Protein AF-A0A945HAJ6-F1 (afdb_monomer_lite)

Structure (mmCIF, N/CA/C/O backbone):
data_AF-A0A945HAJ6-F1
#
_entry.id   AF-A0A945HAJ6-F1
#
loop_
_atom_site.group_PDB
_atom_site.id
_atom_site.type_symbol
_atom_site.label_atom_id
_atom_site.label_alt_id
_atom_site.label_comp_id
_atom_site.label_asym_id
_atom_site.label_entity_id
_atom_site.label_seq_id
_atom_site.pdbx_PDB_ins_code
_atom_site.Cartn_x
_atom_site.Cartn_y
_atom_site.Cartn_z
_atom_site.occupancy
_atom_site.B_iso_or_equiv
_atom_site.auth_seq_id
_atom_site.auth_comp_id
_atom_site.auth_asym_id
_atom_site.auth_atom_id
_atom_site.pdbx_PDB_model_num
ATOM 1 N N . MET A 1 1 ? 20.722 -24.063 -7.638 1.00 55.84 1 MET A N 1
ATOM 2 C CA . MET A 1 1 ? 19.625 -23.073 -7.417 1.00 55.84 1 MET A CA 1
ATOM 3 C C . MET A 1 1 ? 19.640 -21.947 -8.451 1.00 55.84 1 MET A C 1
ATOM 5 O O . MET A 1 1 ? 18.572 -21.450 -8.777 1.00 55.84 1 MET A O 1
ATOM 9 N N . LYS A 1 2 ? 20.797 -21.573 -9.026 1.00 59.34 2 LYS A N 1
ATOM 10 C CA . LYS A 1 2 ? 20.841 -20.730 -10.239 1.00 59.34 2 LYS A CA 1
ATOM 11 C C . LYS A 1 2 ? 20.303 -21.447 -11.487 1.00 59.34 2 LYS A C 1
ATOM 13 O O . LYS A 1 2 ? 19.797 -20.790 -12.383 1.00 59.34 2 LYS A O 1
ATOM 18 N N . ASP A 1 3 ? 20.344 -22.774 -11.485 1.00 78.50 3 ASP A N 1
ATOM 19 C CA . ASP A 1 3 ? 20.063 -23.643 -12.640 1.00 78.50 3 ASP A CA 1
ATOM 20 C C . ASP A 1 3 ? 18.563 -23.912 -12.867 1.00 78.50 3 ASP A C 1
ATOM 22 O O . ASP A 1 3 ? 18.193 -24.590 -13.816 1.00 78.50 3 ASP A O 1
ATOM 26 N N . LEU A 1 4 ? 17.698 -23.394 -11.985 1.00 87.00 4 LEU A N 1
ATOM 27 C CA . LEU A 1 4 ? 16.236 -23.525 -12.070 1.00 87.00 4 LEU A CA 1
ATOM 28 C C . LEU A 1 4 ? 15.553 -22.268 -12.624 1.00 87.00 4 LEU A C 1
ATOM 30 O O . LEU A 1 4 ? 14.336 -22.268 -12.793 1.00 87.00 4 LEU A O 1
ATOM 34 N N . ARG A 1 5 ? 16.298 -21.178 -12.860 1.00 86.00 5 ARG A N 1
ATOM 35 C CA . ARG A 1 5 ? 15.722 -19.972 -13.462 1.00 86.00 5 ARG A CA 1
ATOM 36 C C . ARG A 1 5 ? 15.457 -20.256 -14.950 1.00 86.00 5 ARG A C 1
ATOM 38 O O . ARG A 1 5 ? 16.405 -20.637 -15.636 1.00 86.00 5 ARG A O 1
ATOM 45 N N . PRO A 1 6 ? 14.222 -20.064 -15.449 1.00 91.75 6 PRO A N 1
ATOM 46 C CA . PRO A 1 6 ? 13.924 -20.170 -16.874 1.00 91.75 6 PRO A CA 1
ATOM 47 C C . PRO A 1 6 ? 14.848 -19.275 -17.708 1.00 91.75 6 PRO A C 1
ATOM 49 O O . PRO A 1 6 ? 15.211 -18.180 -17.272 1.00 91.75 6 PRO A O 1
ATOM 52 N N . ALA A 1 7 ? 15.252 -19.746 -18.889 1.00 89.12 7 ALA A N 1
ATOM 53 C CA . ALA A 1 7 ? 16.187 -19.020 -19.753 1.00 89.12 7 ALA A CA 1
ATOM 54 C C . ALA A 1 7 ? 15.606 -17.698 -20.291 1.00 89.12 7 ALA A C 1
ATOM 56 O O . ALA A 1 7 ? 16.359 -16.797 -20.640 1.00 89.12 7 ALA A O 1
ATOM 57 N N . ASP A 1 8 ? 14.281 -17.593 -20.325 1.00 91.62 8 ASP A N 1
ATOM 58 C CA . ASP A 1 8 ? 13.471 -16.457 -20.765 1.00 91.62 8 ASP A CA 1
ATOM 59 C C . ASP A 1 8 ? 12.997 -15.564 -19.603 1.00 91.62 8 ASP A C 1
ATOM 61 O O . ASP A 1 8 ? 12.144 -14.697 -19.781 1.00 91.62 8 ASP A O 1
ATOM 65 N N . ALA A 1 9 ? 13.516 -15.778 -18.391 1.00 90.00 9 ALA A N 1
ATOM 66 C CA . ALA A 1 9 ? 13.141 -14.972 -17.240 1.00 90.00 9 ALA A CA 1
ATOM 67 C C . ALA A 1 9 ? 13.713 -13.551 -17.353 1.00 90.00 9 ALA A C 1
ATOM 69 O O . ALA A 1 9 ? 14.904 -13.325 -17.127 1.00 90.00 9 ALA A O 1
ATOM 70 N N . GLU A 1 10 ? 12.837 -12.590 -17.621 1.00 89.38 10 GLU A N 1
ATOM 71 C CA . GLU A 1 10 ? 13.184 -11.173 -17.674 1.00 89.38 10 GLU A CA 1
ATOM 72 C C . GLU A 1 10 ? 13.231 -10.527 -16.273 1.00 89.38 10 GLU A C 1
ATOM 74 O O . GLU A 1 10 ? 12.492 -10.929 -15.362 1.00 89.38 10 GLU A O 1
ATOM 79 N N . PRO A 1 11 ? 14.084 -9.506 -16.060 1.00 90.88 11 PRO A N 1
ATOM 80 C CA . PRO A 1 11 ? 14.056 -8.700 -14.846 1.00 90.88 11 PRO A CA 1
ATOM 81 C C . PRO A 1 11 ? 12.708 -7.991 -14.666 1.00 90.88 11 PRO A C 1
ATOM 83 O O . PRO A 1 11 ? 12.156 -7.420 -15.603 1.00 90.88 11 PRO A O 1
ATOM 86 N N . PHE A 1 12 ? 12.195 -7.972 -13.435 1.00 90.81 12 PHE A N 1
ATOM 87 C CA . PHE A 1 12 ? 10.967 -7.246 -13.124 1.00 90.81 12 PHE A CA 1
ATOM 88 C C . PHE A 1 12 ? 11.210 -5.733 -13.116 1.00 90.81 12 PHE A C 1
ATOM 90 O O . PHE A 1 12 ? 11.990 -5.230 -12.302 1.00 90.81 12 PHE A O 1
ATOM 97 N N . ASP A 1 13 ? 10.494 -5.011 -13.977 1.00 90.81 13 ASP A N 1
ATOM 98 C CA . ASP A 1 13 ? 10.427 -3.554 -13.956 1.00 90.81 13 ASP A CA 1
ATOM 99 C C . ASP A 1 13 ? 9.100 -3.080 -13.357 1.00 90.81 13 ASP A C 1
ATOM 101 O O . ASP A 1 13 ? 8.023 -3.241 -13.934 1.00 90.81 13 ASP A O 1
ATOM 105 N N . MET A 1 14 ? 9.195 -2.439 -12.195 1.00 89.75 14 MET A N 1
ATOM 106 C CA . MET A 1 14 ? 8.039 -1.893 -11.498 1.00 89.75 14 MET A CA 1
ATOM 107 C C . MET A 1 14 ? 7.379 -0.744 -12.269 1.00 89.75 14 MET A C 1
ATOM 109 O O . MET A 1 14 ? 6.153 -0.597 -12.230 1.00 89.75 14 MET A O 1
ATOM 113 N N . GLN A 1 15 ? 8.171 0.077 -12.965 1.00 87.81 15 GLN A N 1
ATOM 114 C CA . GLN A 1 15 ? 7.649 1.236 -13.681 1.00 87.81 15 GLN A CA 1
ATOM 115 C C . GLN A 1 15 ? 6.859 0.797 -14.917 1.00 87.81 15 GLN A C 1
ATOM 117 O O . GLN A 1 15 ? 5.745 1.281 -15.116 1.00 87.81 15 GLN A O 1
ATOM 122 N N . GLY A 1 16 ? 7.375 -0.170 -15.678 1.00 90.50 16 GLY A N 1
ATOM 123 C CA . GLY A 1 16 ? 6.663 -0.825 -16.772 1.00 90.50 16 GLY A CA 1
ATOM 124 C C . GLY A 1 16 ? 5.414 -1.577 -16.309 1.00 90.50 16 GLY A C 1
ATOM 125 O O . GLY A 1 16 ? 4.348 -1.391 -16.891 1.00 90.50 16 GLY A O 1
ATOM 126 N N . ALA A 1 17 ? 5.500 -2.353 -15.221 1.00 91.56 17 ALA A N 1
ATOM 127 C CA . ALA A 1 17 ? 4.370 -3.140 -14.715 1.00 91.56 17 ALA A CA 1
ATOM 128 C C . ALA A 1 17 ? 3.168 -2.285 -14.276 1.00 91.56 17 ALA A C 1
ATOM 130 O O . ALA A 1 17 ? 2.026 -2.729 -14.362 1.00 91.56 17 ALA A O 1
ATOM 131 N N . THR A 1 18 ? 3.412 -1.060 -13.806 1.00 90.75 18 THR A N 1
ATOM 132 C CA . THR A 1 18 ? 2.359 -0.158 -13.306 1.00 90.75 18 THR A CA 1
ATOM 133 C C . THR A 1 18 ? 2.093 1.052 -14.195 1.00 90.75 18 THR A C 1
ATOM 135 O O . THR A 1 18 ? 1.213 1.859 -13.897 1.00 90.75 18 THR A O 1
ATOM 138 N N . GLY A 1 19 ? 2.863 1.229 -15.272 1.00 93.38 19 GLY A N 1
ATOM 139 C CA . GLY A 1 19 ? 2.801 2.422 -16.117 1.00 93.38 19 GLY A CA 1
ATOM 140 C C . GLY A 1 19 ? 3.041 3.727 -15.347 1.00 93.38 19 GLY A C 1
ATOM 141 O O . GLY A 1 19 ? 2.500 4.767 -15.721 1.00 93.38 19 GLY A O 1
ATOM 142 N N . GLY A 1 20 ? 3.778 3.676 -14.230 1.00 93.25 20 GLY A N 1
ATOM 143 C CA . GLY A 1 20 ? 3.975 4.823 -13.338 1.00 93.25 20 GLY A CA 1
ATOM 144 C C . GLY A 1 20 ? 2.710 5.282 -12.600 1.00 93.25 20 GLY A C 1
ATOM 145 O O . GLY A 1 20 ? 2.669 6.411 -12.103 1.00 93.25 20 GLY A O 1
ATOM 146 N N . ARG A 1 21 ? 1.681 4.431 -12.497 1.00 95.75 21 ARG A N 1
ATOM 147 C CA . ARG A 1 21 ? 0.408 4.751 -11.838 1.00 95.75 21 ARG A CA 1
ATOM 148 C C . ARG A 1 21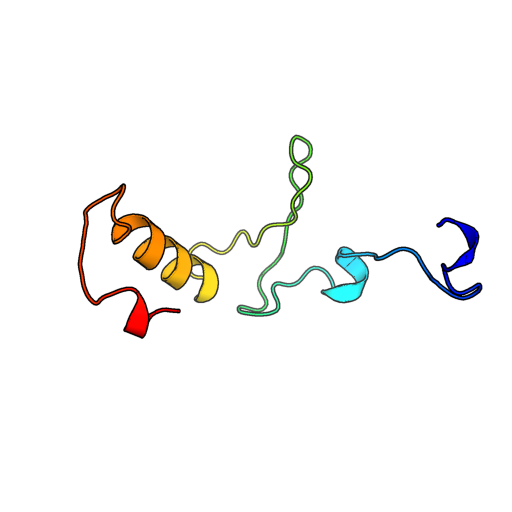 ? 0.059 3.750 -10.748 1.00 95.75 21 ARG A C 1
ATOM 150 O O . ARG A 1 21 ? 0.353 2.565 -10.826 1.00 95.75 21 ARG A O 1
ATOM 157 N N . CYS A 1 22 ? -0.602 4.237 -9.710 1.00 95.81 22 CYS A N 1
ATOM 158 C CA . CYS A 1 22 ? -1.110 3.397 -8.643 1.00 95.81 22 CYS A CA 1
ATOM 159 C C . CYS A 1 22 ? -2.254 2.526 -9.191 1.00 95.81 22 CYS A C 1
ATOM 161 O O . CYS A 1 22 ? -3.205 3.091 -9.731 1.00 95.81 22 CYS A O 1
ATOM 163 N N . PRO A 1 23 ? -2.209 1.192 -9.028 1.00 95.19 23 PRO A N 1
ATOM 164 C CA . PRO A 1 23 ? -3.269 0.310 -9.518 1.00 95.19 23 PRO A CA 1
ATOM 165 C C . PRO A 1 23 ? -4.606 0.519 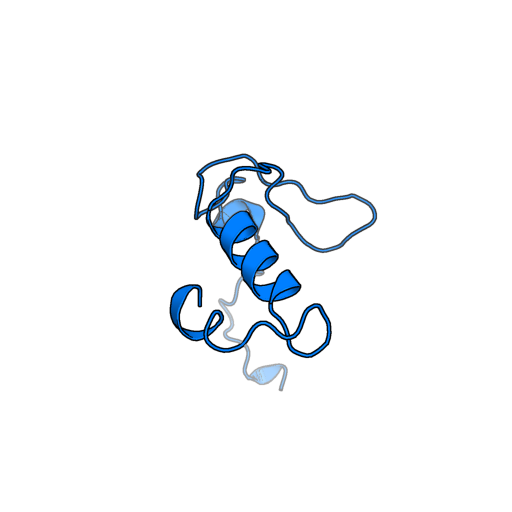-8.791 1.00 95.19 23 PRO A C 1
ATOM 167 O O . PRO A 1 23 ? -5.648 0.214 -9.352 1.00 95.19 23 PRO A O 1
ATOM 170 N N . GLU A 1 24 ? -4.575 1.081 -7.578 1.00 95.94 24 GLU A N 1
ATOM 171 C CA . GLU A 1 24 ? -5.771 1.338 -6.771 1.00 95.94 24 GLU A CA 1
ATOM 172 C C . GLU A 1 24 ? -6.456 2.664 -7.135 1.00 95.94 24 GLU A C 1
ATOM 174 O O . GLU A 1 24 ? -7.646 2.709 -7.424 1.00 95.94 24 GLU A O 1
ATOM 179 N N . CYS A 1 25 ? -5.710 3.776 -7.109 1.00 96.00 25 CYS A N 1
ATOM 180 C CA . CYS A 1 25 ? -6.291 5.116 -7.278 1.00 96.00 25 CYS A CA 1
ATOM 181 C C . CYS A 1 25 ? -5.940 5.804 -8.605 1.00 96.00 25 CYS A C 1
ATOM 183 O O . CYS A 1 25 ? -6.359 6.937 -8.828 1.00 96.00 25 CYS A O 1
ATOM 185 N N . GLY A 1 26 ? -5.110 5.192 -9.457 1.00 95.44 26 GLY A N 1
ATOM 186 C CA . GLY A 1 26 ? -4.655 5.767 -10.732 1.00 95.44 26 GLY A CA 1
ATOM 187 C C . GLY A 1 26 ? -3.684 6.955 -10.622 1.00 95.44 26 GLY A C 1
ATOM 188 O O . GLY A 1 26 ? -3.196 7.451 -11.644 1.00 95.44 26 GLY A O 1
ATOM 189 N N . GLY A 1 27 ? -3.394 7.415 -9.399 1.00 95.06 27 GLY A N 1
ATOM 190 C CA . GLY A 1 27 ? -2.474 8.518 -9.122 1.00 95.06 27 GLY A CA 1
ATOM 191 C C . GLY A 1 27 ? -1.013 8.176 -9.418 1.00 95.06 27 GLY A C 1
ATOM 192 O O . GLY A 1 27 ? -0.655 7.010 -9.569 1.00 95.06 27 GLY A O 1
ATOM 193 N N . GLU A 1 28 ? -0.158 9.193 -9.479 1.00 94.44 28 GLU A N 1
ATOM 194 C CA . GLU A 1 28 ? 1.279 9.021 -9.718 1.00 94.44 28 GLU A CA 1
ATOM 195 C C . GLU A 1 28 ? 1.949 8.220 -8.586 1.00 94.44 28 GLU A C 1
ATOM 197 O O . GLU A 1 28 ? 1.648 8.403 -7.397 1.00 94.44 28 GLU A O 1
ATOM 202 N N . ILE A 1 29 ? 2.865 7.322 -8.959 1.00 94.88 29 ILE A N 1
ATOM 203 C CA . ILE A 1 29 ? 3.782 6.676 -8.016 1.00 94.88 29 ILE A CA 1
ATOM 204 C C . ILE A 1 29 ? 5.166 7.304 -8.126 1.00 94.88 29 ILE A C 1
ATOM 206 O O . ILE A 1 29 ? 5.649 7.608 -9.213 1.00 94.88 29 ILE A O 1
ATOM 210 N N . ARG A 1 30 ? 5.830 7.458 -6.984 1.00 93.00 30 ARG A N 1
ATOM 211 C CA . ARG A 1 30 ? 7.176 8.014 -6.897 1.00 93.00 30 ARG A CA 1
ATOM 212 C C . ARG A 1 30 ? 8.088 7.044 -6.165 1.00 93.00 30 ARG A C 1
ATOM 214 O O . ARG A 1 30 ? 7.692 6.420 -5.178 1.00 93.00 30 ARG A O 1
ATOM 221 N N . LYS A 1 31 ? 9.322 6.944 -6.644 1.00 92.94 31 LYS A N 1
ATOM 222 C CA . LYS A 1 31 ? 10.428 6.337 -5.912 1.00 92.94 31 LYS A CA 1
ATOM 223 C C . LYS A 1 31 ? 11.255 7.457 -5.296 1.00 92.94 31 LYS A C 1
ATOM 225 O O . LYS A 1 31 ? 11.633 8.398 -5.989 1.00 92.94 31 LYS A O 1
ATOM 230 N N . ASP A 1 32 ? 11.469 7.380 -3.994 1.00 90.69 32 ASP A N 1
ATOM 231 C CA . ASP A 1 32 ? 12.356 8.306 -3.296 1.00 90.69 32 ASP A CA 1
ATOM 232 C C . ASP A 1 32 ? 13.815 7.912 -3.573 1.00 90.69 32 ASP A C 1
ATOM 234 O O . ASP A 1 32 ? 14.124 6.727 -3.639 1.00 90.69 32 ASP A O 1
ATOM 238 N N . GLU A 1 33 ? 14.716 8.875 -3.744 1.00 90.75 33 GLU A N 1
ATOM 239 C CA . GLU A 1 33 ? 16.132 8.590 -4.009 1.00 90.75 33 GLU A CA 1
ATOM 240 C C . GLU A 1 33 ? 16.811 7.882 -2.828 1.00 90.75 33 GLU A C 1
ATOM 242 O O . GLU A 1 33 ? 17.695 7.049 -3.027 1.00 90.75 33 GLU A O 1
ATOM 247 N N . ALA A 1 34 ? 16.359 8.159 -1.601 1.00 94.00 34 ALA A N 1
ATOM 248 C CA . ALA A 1 34 ? 16.870 7.540 -0.385 1.00 94.00 34 ALA A CA 1
ATOM 249 C C . ALA A 1 34 ? 16.232 6.172 -0.082 1.00 94.00 34 ALA A C 1
ATOM 251 O O . ALA A 1 34 ? 16.732 5.446 0.780 1.00 94.00 34 ALA A O 1
ATOM 252 N N . PHE A 1 35 ? 15.138 5.792 -0.760 1.00 89.44 35 PHE A N 1
ATOM 253 C CA . PHE A 1 35 ? 14.402 4.558 -0.465 1.00 89.44 35 PHE A CA 1
ATOM 254 C C . PHE A 1 35 ? 14.191 3.662 -1.691 1.00 89.44 35 PHE A C 1
ATOM 256 O O . PHE A 1 35 ? 14.012 4.091 -2.823 1.00 89.44 35 PHE A O 1
ATOM 263 N N . VAL A 1 36 ? 14.143 2.350 -1.458 1.00 90.62 36 VAL A N 1
ATOM 264 C CA . VAL A 1 36 ? 14.002 1.370 -2.549 1.00 90.62 36 VAL A CA 1
ATOM 265 C C . VAL A 1 36 ? 12.553 1.250 -3.045 1.00 90.62 36 VAL A C 1
ATOM 267 O O . VAL A 1 36 ? 12.326 0.942 -4.214 1.00 90.62 36 VAL A O 1
ATOM 270 N N . ALA A 1 37 ? 11.573 1.496 -2.173 1.00 91.56 37 ALA A N 1
ATOM 271 C CA . ALA A 1 37 ? 10.162 1.256 -2.459 1.00 91.56 37 ALA A CA 1
ATOM 272 C C . ALA A 1 37 ? 9.527 2.357 -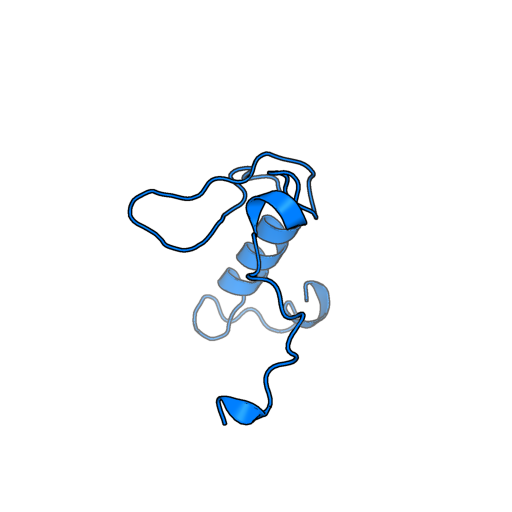3.323 1.00 91.56 37 ALA A C 1
ATOM 274 O O . ALA A 1 37 ? 9.669 3.548 -3.041 1.00 91.56 37 ALA A O 1
ATOM 275 N N . TRP A 1 38 ? 8.745 1.936 -4.317 1.00 93.31 38 TRP A N 1
ATOM 276 C CA . TRP A 1 38 ? 7.804 2.800 -5.026 1.00 93.31 38 TRP A CA 1
ATOM 277 C C . TRP A 1 38 ? 6.563 3.015 -4.166 1.00 93.31 38 TRP A C 1
ATOM 279 O O . TRP A 1 38 ? 6.012 2.057 -3.623 1.00 93.31 38 TRP A O 1
ATOM 289 N N . ARG A 1 39 ? 6.114 4.264 -4.034 1.00 93.81 39 ARG A N 1
ATOM 290 C CA . ARG A 1 39 ? 4.943 4.605 -3.221 1.00 93.81 39 ARG A CA 1
ATOM 291 C C . ARG A 1 39 ? 3.994 5.513 -3.980 1.00 93.81 39 ARG A C 1
ATOM 293 O O . ARG A 1 39 ? 4.409 6.376 -4.748 1.00 93.81 39 ARG A O 1
ATOM 300 N N . CYS A 1 40 ? 2.705 5.327 -3.728 1.00 95.25 40 CYS A N 1
ATOM 301 C CA . CYS A 1 40 ? 1.689 6.281 -4.141 1.00 95.25 40 CYS A CA 1
ATOM 302 C C . CYS A 1 40 ? 1.796 7.544 -3.273 1.00 95.25 40 CYS A C 1
ATOM 304 O O . CYS A 1 40 ? 1.888 7.447 -2.050 1.00 95.25 40 CYS A O 1
ATOM 306 N N . ILE A 1 41 ? 1.761 8.724 -3.893 1.00 94.00 41 ILE A N 1
ATOM 307 C CA . ILE A 1 41 ? 1.829 10.013 -3.177 1.00 94.00 41 ILE A CA 1
ATOM 308 C C . ILE A 1 41 ? 0.446 10.583 -2.832 1.00 94.00 41 ILE A C 1
ATOM 310 O O . ILE A 1 41 ? 0.338 11.559 -2.092 1.00 94.00 41 ILE A O 1
ATOM 314 N N . ASN A 1 42 ? -0.624 9.984 -3.362 1.00 95.00 42 ASN A N 1
ATOM 315 C CA . ASN A 1 42 ? -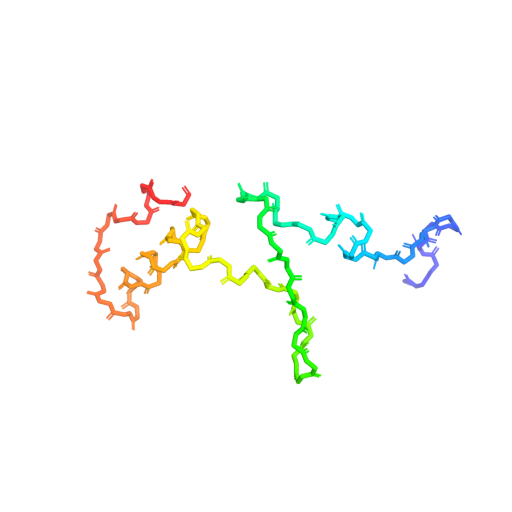1.983 10.442 -3.115 1.00 95.00 42 ASN A CA 1
ATOM 316 C C . ASN A 1 42 ? -2.431 10.069 -1.695 1.00 95.00 42 ASN A C 1
ATOM 318 O O . ASN A 1 42 ? -2.769 8.917 -1.419 1.00 95.00 42 ASN A O 1
ATOM 322 N N . LEU A 1 43 ? -2.507 11.067 -0.815 1.00 92.75 43 LEU A N 1
ATOM 323 C CA . LEU A 1 43 ? -2.988 10.895 0.556 1.00 92.75 43 LEU A CA 1
ATOM 324 C C . LEU A 1 43 ? -4.437 10.399 0.631 1.00 92.75 43 LEU A C 1
ATOM 326 O O . LEU A 1 43 ? -4.785 9.771 1.621 1.00 92.75 43 LEU A O 1
ATOM 330 N N . GLN A 1 44 ? -5.259 10.628 -0.394 1.00 95.00 44 GLN A N 1
ATOM 331 C CA . GLN A 1 44 ? -6.651 10.167 -0.459 1.00 95.00 44 GLN A CA 1
ATOM 332 C C . GLN A 1 44 ? -6.795 8.791 -1.134 1.00 95.00 44 GLN A C 1
ATOM 334 O O . GLN A 1 44 ? -7.904 8.368 -1.444 1.00 95.00 44 GLN A O 1
ATOM 339 N N . CYS A 1 45 ? -5.689 8.085 -1.401 1.00 97.06 45 CYS A N 1
ATOM 340 C CA . CYS A 1 45 ? -5.734 6.741 -1.972 1.00 97.06 45 CYS A CA 1
AT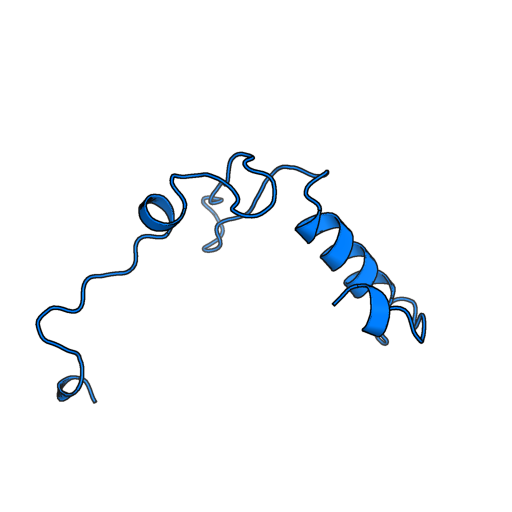OM 341 C C . CYS A 1 45 ? -6.495 5.776 -1.034 1.00 97.06 45 CYS A C 1
ATOM 343 O O . CYS A 1 45 ? -6.112 5.686 0.139 1.00 97.06 45 CYS A O 1
ATOM 345 N N . PRO A 1 46 ? -7.502 5.023 -1.529 1.00 95.19 46 PRO A N 1
ATOM 346 C CA . PRO A 1 46 ? -8.270 4.075 -0.719 1.00 95.19 46 PRO A CA 1
ATOM 347 C C . PRO A 1 46 ? -7.387 3.050 0.000 1.00 95.19 46 PRO A C 1
ATOM 349 O O . PRO A 1 46 ? -7.496 2.909 1.215 1.00 95.19 46 PRO A O 1
ATOM 352 N N . ALA A 1 47 ? -6.415 2.452 -0.700 1.00 94.94 47 ALA A N 1
ATOM 353 C CA . ALA A 1 47 ? -5.468 1.508 -0.100 1.00 94.94 47 ALA A CA 1
ATOM 354 C C . ALA A 1 47 ? -4.634 2.129 1.035 1.00 94.94 47 ALA A C 1
ATOM 356 O O . ALA A 1 47 ? -4.374 1.483 2.045 1.00 94.94 47 ALA A O 1
ATOM 357 N N . GLN A 1 48 ? -4.235 3.404 0.921 1.00 95.31 48 GLN A N 1
ATOM 358 C CA . GLN A 1 48 ? -3.523 4.076 2.015 1.00 95.31 48 GLN A CA 1
ATOM 359 C C . GLN A 1 48 ? -4.451 4.415 3.184 1.00 95.31 48 GLN A C 1
ATOM 361 O O . GLN A 1 48 ? -4.013 4.412 4.333 1.00 95.31 48 GLN A O 1
ATOM 366 N N . ALA A 1 49 ? -5.715 4.747 2.913 1.00 94.44 49 ALA A N 1
ATOM 367 C CA . ALA A 1 49 ? -6.703 4.995 3.956 1.00 94.44 49 ALA A CA 1
ATOM 368 C C . ALA A 1 49 ? -6.980 3.721 4.765 1.00 94.44 49 ALA A C 1
ATOM 370 O O . ALA A 1 49 ? -6.859 3.770 5.987 1.00 94.44 49 ALA A O 1
ATOM 371 N N . ALA A 1 50 ? -7.235 2.599 4.086 1.00 93.81 50 ALA A N 1
ATOM 372 C CA . ALA A 1 50 ? -7.390 1.283 4.699 1.00 93.81 50 ALA A CA 1
ATOM 373 C C . ALA A 1 50 ? -6.163 0.918 5.551 1.00 93.81 50 ALA A C 1
ATOM 375 O O . ALA A 1 50 ? -6.284 0.731 6.760 1.00 93.81 50 ALA A O 1
ATOM 376 N N . GLN A 1 51 ? -4.959 0.987 4.970 1.00 94.44 51 GLN A N 1
ATOM 377 C CA . GLN A 1 51 ? -3.730 0.636 5.684 1.00 94.44 51 GLN A CA 1
ATOM 378 C C . GLN A 1 51 ? -3.478 1.502 6.928 1.00 94.44 51 GLN A C 1
ATOM 380 O O . GLN A 1 51 ? -2.960 1.010 7.932 1.00 94.44 51 GLN A O 1
ATOM 385 N N . ARG A 1 52 ? -3.816 2.799 6.880 1.00 94.62 52 ARG A N 1
ATOM 386 C CA . ARG A 1 52 ? -3.700 3.685 8.048 1.00 94.62 52 ARG A CA 1
ATOM 387 C C . ARG A 1 52 ? -4.696 3.306 9.135 1.00 94.62 52 ARG A C 1
ATOM 389 O O . ARG A 1 52 ? -4.301 3.274 10.294 1.00 94.62 52 ARG A O 1
ATOM 396 N N . LEU A 1 53 ? -5.949 3.016 8.778 1.00 93.62 53 LEU A N 1
ATOM 397 C CA . LEU A 1 53 ? -6.964 2.572 9.738 1.00 93.62 53 LEU A CA 1
ATOM 398 C C . LEU A 1 53 ? -6.540 1.272 10.429 1.00 93.62 53 LEU A C 1
ATOM 400 O O . LEU A 1 53 ? -6.560 1.209 11.656 1.00 93.62 53 LEU A O 1
ATOM 404 N N . GLU A 1 54 ? -6.067 0.288 9.663 1.00 93.69 54 GLU A N 1
ATOM 405 C CA . GLU A 1 54 ? -5.516 -0.960 10.206 1.00 93.69 54 GLU A CA 1
ATOM 406 C C . GLU A 1 54 ? -4.337 -0.707 11.147 1.00 93.69 54 GLU A C 1
ATOM 408 O O . GLU A 1 54 ? -4.289 -1.242 12.252 1.00 93.69 54 GLU A O 1
ATOM 413 N N . HIS A 1 55 ? -3.391 0.142 10.734 1.00 94.38 55 HIS A N 1
ATOM 414 C CA . HIS A 1 55 ? -2.229 0.471 11.553 1.00 94.38 55 HIS A CA 1
ATOM 415 C C . HIS A 1 55 ? -2.630 1.118 12.884 1.00 94.38 55 HIS A C 1
ATOM 417 O O . HIS A 1 55 ? -2.066 0.770 13.918 1.00 94.38 55 HIS A O 1
ATOM 423 N N . PHE A 1 56 ? -3.613 2.026 12.877 1.00 94.88 56 PHE A N 1
ATOM 424 C CA . PHE A 1 56 ? -4.127 2.643 14.101 1.00 94.88 56 PHE A CA 1
ATOM 425 C C . PHE A 1 56 ? -4.835 1.638 15.012 1.00 94.88 56 PHE A C 1
ATOM 427 O O . PHE A 1 56 ? -4.673 1.710 16.228 1.00 94.88 56 PHE A O 1
ATOM 434 N N . ALA A 1 57 ? -5.597 0.705 14.443 1.00 95.31 57 ALA A N 1
ATOM 435 C CA . ALA A 1 57 ? -6.339 -0.292 15.206 1.00 95.31 57 ALA A CA 1
ATOM 436 C C . ALA A 1 57 ? -5.486 -1.456 15.722 1.00 95.31 57 ALA A C 1
ATOM 438 O O . ALA A 1 57 ? -5.931 -2.182 16.606 1.00 95.31 57 ALA A O 1
ATOM 439 N N . ALA A 1 58 ? -4.270 -1.637 15.200 1.00 93.88 58 ALA A N 1
ATOM 440 C CA . ALA A 1 58 ? -3.393 -2.735 15.580 1.00 93.88 58 ALA A CA 1
ATOM 441 C C . ALA A 1 58 ? -3.198 -2.843 17.104 1.00 93.88 58 ALA A C 1
ATOM 443 O O . ALA A 1 58 ? -3.116 -1.842 17.818 1.00 93.88 58 ALA A O 1
ATOM 444 N N . ARG A 1 59 ? -3.004 -4.077 17.588 1.00 93.75 59 ARG A N 1
ATOM 445 C CA . ARG A 1 59 ? -2.777 -4.396 19.010 1.00 93.75 59 ARG A CA 1
ATOM 446 C C . ARG A 1 59 ? -1.600 -3.641 19.643 1.00 93.75 59 ARG A C 1
ATOM 448 O O . ARG A 1 59 ? -1.589 -3.386 20.838 1.00 93.75 59 ARG A O 1
ATOM 455 N N . ALA A 1 60 ? -0.590 -3.296 18.842 1.00 95.62 60 ALA A N 1
ATOM 456 C CA . ALA A 1 60 ? 0.575 -2.519 19.280 1.00 95.62 60 ALA A CA 1
ATOM 457 C C . ALA A 1 60 ? 0.380 -0.989 19.177 1.00 95.62 60 ALA A C 1
ATOM 459 O O . ALA A 1 60 ? 1.294 -0.241 19.517 1.00 95.62 60 ALA A O 1
ATOM 460 N N . ALA A 1 61 ? -0.771 -0.538 18.671 1.00 95.75 61 ALA A N 1
ATOM 461 C CA . ALA A 1 61 ? -1.150 0.861 18.521 1.00 95.75 61 ALA A CA 1
ATOM 462 C C . ALA A 1 61 ? -2.269 1.213 19.516 1.00 95.75 61 ALA A C 1
ATOM 464 O O . ALA A 1 61 ? -1.985 1.364 20.702 1.00 95.75 61 ALA A O 1
ATOM 465 N N . LEU A 1 62 ? -3.519 1.360 19.060 1.00 96.31 62 LEU A N 1
ATOM 466 C CA . LEU A 1 62 ? -4.654 1.710 19.927 1.00 96.31 62 LEU A CA 1
ATOM 467 C C . LEU A 1 62 ? -5.466 0.504 20.412 1.00 96.31 62 LEU A C 1
ATOM 469 O O . LEU A 1 62 ? -6.373 0.701 21.214 1.00 96.31 62 LEU A O 1
ATOM 473 N N . ASP A 1 63 ? -5.146 -0.704 19.939 1.00 94.38 63 ASP A N 1
ATOM 474 C CA . ASP A 1 63 ? -5.816 -1.950 20.334 1.00 94.38 63 ASP A CA 1
ATOM 475 C C . ASP A 1 63 ? -7.343 -1.892 20.138 1.00 94.38 63 ASP A C 1
ATOM 477 O O . ASP A 1 63 ? -8.137 -2.140 21.045 1.00 94.38 63 ASP A O 1
ATOM 481 N N . ILE A 1 64 ? -7.761 -1.496 18.930 1.00 93.94 64 ILE A N 1
ATOM 482 C CA . ILE A 1 64 ? -9.176 -1.442 18.555 1.00 93.94 64 ILE A CA 1
ATOM 483 C C . ILE A 1 64 ? -9.554 -2.797 17.968 1.00 93.94 64 ILE A C 1
ATOM 485 O O . ILE A 1 64 ? -9.256 -3.107 16.812 1.00 93.94 64 ILE A O 1
ATOM 489 N N . GLU A 1 65 ? -10.230 -3.603 18.778 1.00 91.38 65 GLU A N 1
ATOM 490 C CA . GLU A 1 65 ? -10.708 -4.922 18.374 1.00 91.38 65 GLU A CA 1
ATOM 491 C C . GLU A 1 65 ? -11.769 -4.840 17.259 1.00 91.38 65 GLU A C 1
ATOM 493 O O . GLU A 1 65 ? -12.442 -3.824 17.067 1.00 91.38 65 GLU A O 1
ATOM 498 N N . CYS A 1 66 ? -11.918 -5.937 16.511 1.00 87.38 66 CYS A N 1
ATOM 499 C CA . CYS A 1 66 ? -12.915 -6.134 15.448 1.00 87.38 66 CYS A CA 1
ATOM 500 C C . CYS A 1 66 ? -12.784 -5.247 14.191 1.00 87.38 66 CYS A C 1
ATOM 502 O O . CYS A 1 66 ? -13.547 -5.446 13.250 1.00 87.38 66 CYS A O 1
ATOM 504 N N . LEU A 1 67 ? -11.841 -4.295 14.119 1.00 87.81 67 LEU A N 1
ATOM 505 C CA . LEU A 1 67 ? -11.685 -3.455 12.919 1.00 87.81 67 LEU A CA 1
ATOM 506 C C . LEU A 1 67 ? -10.964 -4.176 11.764 1.00 87.81 67 LEU A C 1
ATOM 508 O O . LEU A 1 67 ? -11.270 -3.918 10.603 1.00 87.81 67 LEU A O 1
ATOM 512 N N . GLY A 1 68 ? -10.023 -5.076 12.072 1.00 79.75 68 GLY A N 1
ATOM 513 C CA . GLY A 1 68 ? -9.218 -5.779 11.062 1.00 79.75 68 GLY A CA 1
ATOM 514 C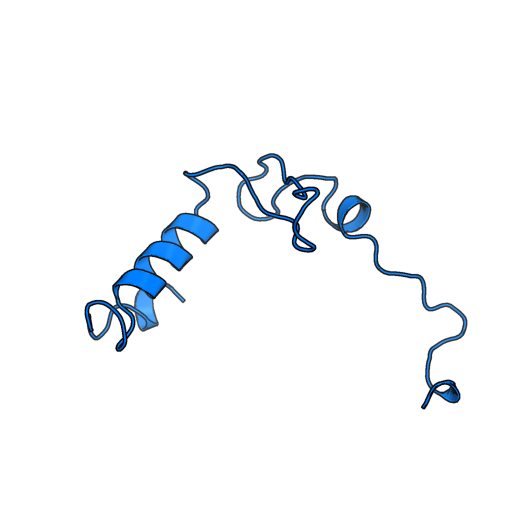 C . GLY A 1 68 ? -10.058 -6.586 10.067 1.00 79.75 68 GLY A C 1
ATOM 515 O O . GLY A 1 68 ? -9.846 -6.475 8.867 1.00 79.75 68 GLY A O 1
ATOM 516 N N . ASP A 1 69 ? -11.081 -7.296 10.550 1.00 78.25 69 ASP A N 1
ATOM 517 C CA . ASP A 1 69 ? -11.957 -8.138 9.716 1.00 78.25 69 ASP A CA 1
ATOM 518 C C . ASP A 1 69 ? -12.825 -7.342 8.719 1.00 78.25 69 ASP A C 1
ATOM 520 O O . ASP A 1 69 ? -13.447 -7.926 7.834 1.00 78.25 69 ASP A O 1
ATOM 524 N N . VAL A 1 70 ? -12.920 -6.017 8.879 1.00 78.44 70 VAL A N 1
ATOM 525 C CA . VAL A 1 70 ? -13.753 -5.134 8.043 1.00 78.44 70 VAL A CA 1
ATOM 526 C C . VAL A 1 70 ? -12.934 -4.423 6.965 1.00 78.44 70 VAL A C 1
ATOM 528 O O . VAL A 1 70 ? -13.483 -4.042 5.932 1.00 78.44 70 VAL A O 1
ATOM 531 N N . VAL A 1 71 ? -11.646 -4.187 7.225 1.00 76.50 71 VAL A N 1
ATOM 532 C CA . VAL A 1 71 ? -10.787 -3.336 6.387 1.00 76.50 71 VAL A CA 1
ATOM 533 C C . VAL A 1 71 ? -9.846 -4.152 5.491 1.00 76.50 71 VAL A C 1
ATOM 535 O O . VAL A 1 71 ? -9.524 -3.670 4.403 1.00 76.50 71 VAL A O 1
ATOM 538 N N . SER A 1 72 ? -9.442 -5.354 5.925 1.00 66.56 72 SER A N 1
ATOM 539 C CA . SER A 1 72 ? -8.481 -6.232 5.232 1.00 66.56 72 SER A CA 1
ATOM 540 C C . SER A 1 72 ? -9.104 -7.217 4.241 1.00 66.56 72 SER A C 1
ATOM 542 O O . SER A 1 72 ? -10.276 -7.615 4.424 1.00 66.56 72 SER A O 1
#

Sequence (72 aa):
MKDLRPADAEPFDMQGATGGRCPECGGEIRKDEAFVAWRCINLQCPAQAAQRLEHFAARAALDIECLGDVVS

Secondary structure (DSSP, 8-state):
-GGGS-TT-PPP-HHHHHTTB-TTT-PBEEE-TT-S-EEE--TT-HHHHHHHHHHHHSTTTT--TTSHHHH-

Radius of gyration: 17.27 Å; chains: 1; bounding box: 35×34×41 Å

Foldseek 3Di:
DVVPDDPPDDDDDPCVVQVQADPQPRAGWDDDPVDDDIDGPDPPGLVNVLVVVCVCCDPVHVVPPPSVVVRD

pLDDT: mean 90.56, std 7.73, range [55.84, 97.06]